Protein AF-A0A9D5VHU4-F1 (afdb_monomer_lite)

Sequence (98 aa):
MKDQKFLESWKKKRRMGFFKFCIKEGMYSWGLFSGITYYFFSSFFNGDTISLKDFVLAISIFLVIGGVLWGPLMWFYCQKHFTDLSGKDFRIDHLVKN

pLDDT: mean 82.17, std 15.36, range [41.94, 94.69]

Radius of gyration: 19.26 Å; chains: 1; bounding box: 52×18×54 Å

Foldseek 3Di:
DVVVVVLVVVVVLVVVPLQVQLQVVQQPVFLQVCLQVVLVVCCVVVVDDDDPVSSVVSSVVSSCCSNPPVSNVVNVVCCVPNVVVVCPVVPPDPPPDD

Secondary structure (DSSP, 8-state):
-HHHHHHHHHHHHHHT-HHHHIIIIIIIIIIHHHHHHHHHHHHHHH-----HHHHHHHHHHHHHHIIIIIHHHHHHHHHHHHHHTTT-STTSSSSS--

Structure (mmCIF, N/CA/C/O backbone):
data_AF-A0A9D5VHU4-F1
#
_entry.id   AF-A0A9D5VHU4-F1
#
loop_
_atom_site.group_PDB
_atom_site.id
_atom_site.type_symbol
_atom_site.label_atom_id
_atom_site.label_alt_id
_atom_site.label_comp_id
_atom_site.label_asym_id
_atom_site.label_entity_id
_atom_site.label_seq_id
_atom_site.pdbx_PDB_ins_code
_atom_site.Cartn_x
_atom_site.Cartn_y
_atom_site.Cartn_z
_atom_site.occupancy
_atom_site.B_iso_or_equiv
_atom_site.auth_seq_id
_atom_site.auth_comp_id
_atom_site.auth_asym_id
_atom_site.auth_atom_id
_atom_site.pdbx_PDB_model_num
ATOM 1 N N . MET A 1 1 ? 0.855 -11.874 23.135 1.00 58.56 1 MET A N 1
ATOM 2 C CA . MET A 1 1 ? 1.360 -10.480 22.991 1.00 58.56 1 MET A CA 1
ATOM 3 C C . MET A 1 1 ? 1.236 -9.934 21.560 1.00 58.56 1 MET A C 1
ATOM 5 O O . MET A 1 1 ? 0.832 -8.787 21.413 1.00 58.56 1 MET A O 1
ATOM 9 N N . LYS A 1 2 ? 1.554 -10.710 20.504 1.00 60.19 2 LYS A N 1
ATOM 10 C CA . LYS A 1 2 ? 1.414 -10.268 19.096 1.00 60.19 2 LYS A CA 1
ATOM 11 C C . LYS A 1 2 ? -0.045 -9.972 18.702 1.00 60.19 2 LYS A C 1
ATOM 13 O O . LYS A 1 2 ? -0.305 -8.948 18.075 1.00 60.19 2 LYS A O 1
ATOM 18 N N . ASP A 1 3 ? -0.985 -10.783 19.177 1.00 69.31 3 ASP A N 1
ATOM 19 C CA . ASP A 1 3 ? -2.406 -10.665 18.807 1.00 69.31 3 ASP A CA 1
ATOM 20 C C . ASP A 1 3 ? -3.084 -9.433 19.422 1.00 69.31 3 ASP A C 1
ATOM 22 O O . ASP A 1 3 ? -3.919 -8.798 18.785 1.00 69.31 3 ASP A O 1
ATOM 26 N N . GLN A 1 4 ? -2.661 -9.019 20.622 1.00 74.75 4 GLN A N 1
ATOM 27 C CA . GLN A 1 4 ? -3.157 -7.795 21.265 1.00 74.75 4 GLN A CA 1
ATOM 28 C C . GLN A 1 4 ? -2.753 -6.535 20.488 1.00 74.75 4 GLN A C 1
ATOM 30 O O . GLN A 1 4 ? -3.604 -5.690 20.213 1.00 74.75 4 GLN A O 1
ATOM 35 N N . LYS A 1 5 ? -1.486 -6.435 20.054 1.00 78.50 5 LYS A N 1
ATOM 36 C CA . LYS A 1 5 ? -1.021 -5.311 19.218 1.00 78.50 5 LYS A CA 1
ATOM 37 C C . LYS A 1 5 ? -1.770 -5.253 17.885 1.00 78.50 5 LYS A C 1
ATOM 39 O O . LYS A 1 5 ? -2.112 -4.171 17.406 1.00 78.50 5 LYS A O 1
ATOM 44 N N . PHE A 1 6 ? -2.047 -6.415 17.292 1.00 79.50 6 PHE A N 1
ATOM 45 C CA . PHE A 1 6 ? -2.822 -6.497 16.058 1.00 79.50 6 PHE A CA 1
ATOM 46 C C . PHE A 1 6 ? -4.277 -6.052 16.267 1.00 79.50 6 PHE A C 1
ATOM 48 O O . PHE A 1 6 ? -4.782 -5.240 15.494 1.00 79.50 6 PHE A O 1
ATOM 55 N N . LEU A 1 7 ? -4.928 -6.501 17.345 1.00 80.69 7 LEU A N 1
ATOM 56 C CA . LEU A 1 7 ? -6.290 -6.096 17.711 1.00 80.69 7 LEU A CA 1
ATOM 57 C C . LEU A 1 7 ? -6.412 -4.586 17.953 1.00 80.69 7 LEU A C 1
ATOM 59 O O . LEU A 1 7 ? -7.373 -3.965 17.498 1.00 80.69 7 LEU A O 1
ATOM 63 N N . GLU A 1 8 ? -5.449 -3.970 18.638 1.00 83.50 8 GLU A N 1
ATOM 64 C CA . GLU A 1 8 ? -5.426 -2.516 18.842 1.00 83.50 8 GLU A CA 1
ATOM 65 C C . GLU A 1 8 ? -5.255 -1.752 17.525 1.00 83.50 8 GLU A C 1
ATOM 67 O O . GLU A 1 8 ? -5.981 -0.786 17.261 1.00 83.50 8 GLU A O 1
ATOM 72 N N . SER A 1 9 ? -4.351 -2.227 16.664 1.00 84.31 9 SER A N 1
ATOM 73 C CA . SER A 1 9 ? -4.162 -1.688 15.315 1.00 84.31 9 SER A CA 1
ATOM 74 C C . SER A 1 9 ? -5.446 -1.802 14.491 1.00 84.31 9 SER A C 1
ATOM 76 O O . SER A 1 9 ? -5.904 -0.813 13.914 1.00 84.31 9 SER A O 1
ATOM 78 N N . TRP A 1 10 ? -6.105 -2.964 14.514 1.00 86.06 10 TRP A N 1
ATOM 79 C CA . TRP A 1 10 ? -7.382 -3.175 13.839 1.00 86.06 10 TRP A CA 1
ATOM 80 C C . TRP A 1 10 ? -8.483 -2.261 14.385 1.00 86.06 10 TRP A C 1
ATOM 82 O O . TRP A 1 10 ? -9.184 -1.626 13.602 1.00 86.06 10 TRP A O 1
ATOM 92 N N . LYS A 1 11 ? -8.600 -2.083 15.708 1.00 85.50 11 LYS A N 1
ATOM 93 C CA . LYS A 1 11 ? -9.557 -1.132 16.312 1.00 85.50 11 LYS A CA 1
ATOM 94 C C . LYS A 1 11 ? -9.321 0.306 15.847 1.00 85.50 11 LYS A C 1
ATOM 96 O O . LYS A 1 11 ? -10.283 1.057 15.666 1.00 85.50 11 LYS A O 1
ATOM 101 N N . LYS A 1 12 ? -8.063 0.715 15.656 1.00 87.75 12 LYS A N 1
ATOM 102 C CA . LYS A 1 12 ? -7.721 2.029 15.086 1.00 87.75 12 LYS A CA 1
ATOM 103 C C . LYS A 1 12 ? -8.114 2.104 13.609 1.00 87.75 12 LYS A C 1
ATOM 105 O O . LYS A 1 12 ? -8.722 3.089 13.199 1.00 87.75 12 LYS A O 1
ATOM 110 N N . LYS A 1 13 ? -7.827 1.055 12.831 1.00 86.94 13 LYS A N 1
ATOM 111 C CA . LYS A 1 13 ? -8.162 0.974 11.401 1.00 86.94 13 LYS A CA 1
ATOM 112 C C . LYS A 1 13 ? -9.668 0.952 11.146 1.00 86.94 13 LYS A C 1
ATOM 114 O O . LYS A 1 13 ? -10.149 1.718 10.316 1.00 86.94 13 LYS A O 1
ATOM 119 N N . ARG A 1 14 ? -10.427 0.191 11.934 1.00 86.38 14 ARG A N 1
ATOM 120 C CA . ARG A 1 14 ? -11.893 0.135 11.877 1.00 86.38 14 ARG A CA 1
ATOM 121 C C . ARG A 1 14 ? -12.534 1.502 12.122 1.00 86.38 14 ARG A C 1
ATOM 123 O O . ARG A 1 14 ? -13.473 1.862 11.420 1.00 86.38 14 ARG A O 1
ATOM 130 N N . ARG A 1 15 ? -11.996 2.298 13.056 1.00 88.06 15 ARG A N 1
ATOM 131 C CA . ARG A 1 15 ? -12.461 3.674 13.319 1.00 88.06 15 ARG A CA 1
ATOM 132 C C . ARG A 1 15 ? -12.279 4.627 12.134 1.00 88.06 15 ARG A C 1
ATOM 134 O O . ARG A 1 15 ? -12.982 5.627 12.064 1.00 88.06 15 ARG A O 1
ATOM 141 N N . MET A 1 16 ? -11.374 4.332 11.198 1.00 87.38 16 MET A N 1
ATOM 142 C CA . MET A 1 16 ? -11.224 5.132 9.976 1.00 87.38 16 MET A CA 1
ATOM 143 C C . MET A 1 16 ? -12.378 4.912 8.983 1.00 87.38 16 MET A C 1
ATOM 145 O O . MET A 1 16 ? -12.611 5.771 8.135 1.00 87.38 16 MET A O 1
ATOM 149 N N . GLY A 1 17 ? -13.109 3.799 9.105 1.00 88.38 17 GLY A N 1
ATOM 150 C CA . GLY A 1 17 ? -14.199 3.424 8.210 1.00 88.38 17 GLY A CA 1
ATOM 151 C C . GLY A 1 17 ? -13.735 2.690 6.949 1.00 88.38 17 GLY A C 1
ATOM 152 O O . GLY A 1 17 ? -12.569 2.751 6.553 1.00 88.38 17 GLY A O 1
ATOM 153 N N . PHE A 1 18 ? -14.687 2.004 6.314 1.00 88.88 18 PHE A N 1
ATOM 154 C CA . PHE A 1 18 ? -14.464 1.103 5.180 1.00 88.88 18 PHE A CA 1
ATOM 155 C C . PHE A 1 18 ? -13.727 1.765 4.008 1.00 88.88 18 PHE A C 1
ATOM 157 O O . PHE A 1 18 ? -12.672 1.295 3.591 1.00 88.88 18 PHE A O 1
ATOM 164 N N . PHE A 1 19 ? -14.235 2.897 3.512 1.00 90.38 19 PHE A N 1
ATOM 165 C CA . PHE A 1 19 ? -13.657 3.572 2.345 1.00 90.38 19 PHE A CA 1
ATOM 166 C C . PHE A 1 19 ? -12.213 4.025 2.584 1.00 90.38 19 PHE A C 1
ATOM 168 O O . PHE A 1 19 ? -11.335 3.776 1.760 1.00 90.38 19 PHE A O 1
ATOM 175 N N . LYS A 1 20 ? -11.932 4.640 3.742 1.00 90.69 20 LYS A N 1
ATOM 176 C CA . LYS A 1 20 ? -10.573 5.089 4.084 1.00 90.69 20 LYS A CA 1
ATOM 177 C C . LYS A 1 20 ? -9.618 3.913 4.270 1.00 90.69 20 LYS A C 1
ATOM 179 O O . LYS A 1 20 ? -8.445 4.042 3.929 1.00 90.69 20 LYS A O 1
ATOM 184 N N . PHE A 1 21 ? -10.104 2.784 4.787 1.00 92.38 21 PHE A N 1
ATOM 185 C CA . PHE A 1 21 ? -9.321 1.556 4.872 1.00 92.38 21 PHE A CA 1
ATOM 186 C C . PHE A 1 21 ? -8.970 1.022 3.482 1.00 92.38 21 PHE A C 1
ATOM 188 O O . PHE A 1 21 ? -7.795 0.796 3.208 1.00 92.38 21 PHE A O 1
ATOM 195 N N . CYS A 1 22 ? -9.952 0.891 2.586 1.00 92.12 22 CYS A N 1
ATOM 196 C CA . CYS A 1 22 ? -9.719 0.388 1.231 1.00 92.12 22 CYS A CA 1
ATOM 197 C C . CYS A 1 22 ? -8.729 1.270 0.461 1.00 92.12 22 CYS A C 1
ATOM 199 O O . CYS A 1 22 ? -7.845 0.756 -0.213 1.00 92.12 22 CYS A O 1
ATOM 201 N N . ILE A 1 23 ? -8.805 2.590 0.637 1.00 91.12 23 ILE A N 1
ATOM 202 C CA . ILE A 1 23 ? -7.856 3.540 0.047 1.00 91.12 23 ILE A CA 1
ATOM 203 C C . ILE A 1 23 ? -6.451 3.380 0.654 1.00 91.12 23 ILE A C 1
ATOM 205 O O . ILE A 1 23 ? -5.476 3.223 -0.074 1.00 91.12 23 ILE A O 1
ATOM 209 N N . LYS A 1 24 ? -6.304 3.412 1.984 1.00 90.38 24 LYS A N 1
ATOM 210 C CA . LYS A 1 24 ? -4.972 3.405 2.621 1.00 90.38 24 LYS A CA 1
ATOM 211 C C . LYS A 1 24 ? -4.280 2.047 2.576 1.00 90.38 24 LYS A C 1
ATOM 213 O O . LYS A 1 24 ? -3.097 1.965 2.258 1.00 90.38 24 LYS A O 1
ATOM 218 N N . GLU A 1 25 ? -5.000 0.997 2.936 1.00 89.75 25 GLU A N 1
ATOM 219 C CA . GLU A 1 25 ? -4.446 -0.345 3.132 1.00 89.75 25 GLU A CA 1
ATOM 220 C C . GLU A 1 25 ? -4.566 -1.175 1.850 1.00 89.75 25 GLU A C 1
ATOM 222 O O . GLU A 1 25 ? -3.649 -1.911 1.500 1.00 89.75 25 GLU A O 1
ATOM 227 N N . GLY A 1 26 ? -5.668 -1.013 1.114 1.00 88.69 26 GLY A N 1
ATOM 228 C CA . GLY A 1 26 ? -5.876 -1.678 -0.170 1.00 88.69 26 GLY A CA 1
ATOM 229 C C . GLY A 1 26 ? -5.089 -1.017 -1.297 1.00 88.69 26 GLY A C 1
ATOM 230 O O . GLY A 1 26 ? -4.136 -1.585 -1.820 1.00 88.69 26 GLY A O 1
ATOM 231 N N . MET A 1 27 ? -5.470 0.207 -1.657 1.00 90.00 27 MET A N 1
ATOM 232 C CA . MET A 1 27 ? -4.916 0.911 -2.812 1.00 90.00 27 MET A CA 1
ATOM 233 C C . MET A 1 27 ? -3.464 1.355 -2.574 1.00 90.00 27 MET A C 1
ATOM 235 O O . MET A 1 27 ? -2.581 0.944 -3.317 1.00 90.00 27 MET A O 1
ATOM 239 N N . TYR A 1 28 ? -3.175 2.140 -1.532 1.00 89.62 28 TYR A N 1
ATOM 240 C CA . TYR A 1 28 ? -1.827 2.700 -1.355 1.00 89.62 28 TYR A CA 1
ATOM 241 C C . TYR A 1 28 ? -0.802 1.737 -0.761 1.00 89.62 28 TYR A C 1
ATOM 243 O O . TYR A 1 28 ? 0.361 1.802 -1.137 1.00 89.62 28 TYR A O 1
ATOM 251 N N . SER A 1 29 ? -1.188 0.871 0.176 1.00 89.56 29 SER A N 1
ATOM 252 C CA . SER A 1 29 ? -0.216 -0.043 0.793 1.00 89.56 29 SER A CA 1
ATOM 253 C C . SER A 1 29 ? 0.021 -1.271 -0.077 1.00 89.56 29 SER A C 1
ATOM 255 O O . SER A 1 29 ? 1.169 -1.600 -0.352 1.00 89.56 29 SER A O 1
ATOM 257 N N . TRP A 1 30 ? -1.044 -1.938 -0.532 1.00 92.44 30 TRP A N 1
ATOM 258 C CA . TRP A 1 30 ? -0.911 -3.142 -1.351 1.00 92.44 30 TRP A CA 1
ATOM 259 C C . TRP A 1 30 ? -0.833 -2.824 -2.848 1.00 92.44 30 TRP A C 1
ATOM 261 O O . TRP A 1 30 ? 0.136 -3.200 -3.493 1.00 92.44 30 TRP A O 1
ATOM 271 N N . GLY A 1 31 ? -1.787 -2.067 -3.395 1.00 90.12 31 GLY A N 1
ATOM 272 C CA . GLY A 1 31 ? -1.852 -1.768 -4.830 1.00 90.12 31 GLY A CA 1
ATOM 273 C C . GLY A 1 31 ? -0.626 -1.025 -5.369 1.00 90.12 31 GLY A C 1
ATOM 274 O O . GLY A 1 31 ? -0.032 -1.452 -6.356 1.00 90.12 31 GLY A O 1
ATOM 275 N N . LEU A 1 32 ? -0.192 0.051 -4.706 1.00 93.12 32 LEU A N 1
ATOM 276 C CA . LEU A 1 32 ? 0.999 0.797 -5.132 1.00 93.12 32 LEU A CA 1
ATOM 277 C C . LEU A 1 32 ? 2.262 -0.070 -5.055 1.00 93.12 32 LEU A C 1
ATOM 279 O O . LEU A 1 32 ? 3.049 -0.098 -5.998 1.00 93.12 32 LEU A O 1
ATOM 283 N N . PHE A 1 33 ? 2.441 -0.786 -3.942 1.00 94.06 33 PHE A N 1
ATOM 284 C CA . PHE A 1 33 ? 3.603 -1.641 -3.733 1.00 94.06 33 PHE A CA 1
ATOM 285 C C . PHE A 1 33 ? 3.651 -2.770 -4.76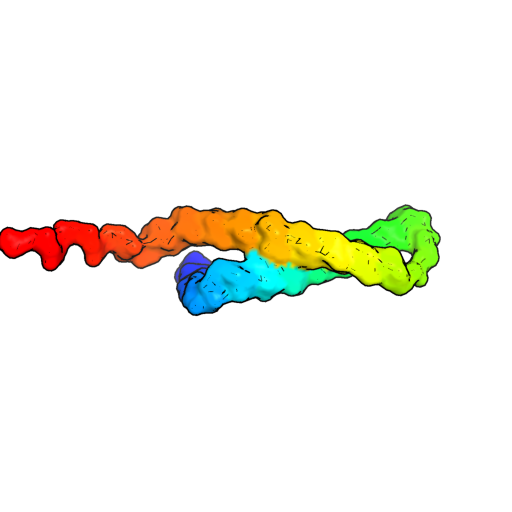6 1.00 94.06 33 PHE A C 1
ATOM 287 O O . PHE A 1 33 ? 4.658 -2.925 -5.450 1.00 94.06 33 PHE A O 1
ATOM 294 N N . SER A 1 34 ? 2.545 -3.494 -4.955 1.00 93.19 34 SER A N 1
ATOM 295 C CA . SER A 1 34 ? 2.436 -4.564 -5.948 1.00 93.19 34 SER A CA 1
ATOM 296 C C . SER A 1 34 ? 2.643 -4.064 -7.373 1.00 93.19 34 SER A C 1
ATOM 298 O O . SER A 1 34 ? 3.329 -4.737 -8.133 1.00 93.19 34 SER A O 1
ATOM 300 N N . GLY A 1 35 ? 2.122 -2.886 -7.731 1.00 92.62 35 GLY A N 1
ATOM 301 C CA . GLY A 1 35 ? 2.337 -2.295 -9.054 1.00 92.62 35 GLY A CA 1
ATOM 302 C C . GLY A 1 35 ? 3.804 -1.964 -9.323 1.00 92.62 35 GLY A C 1
ATOM 303 O O . GLY A 1 35 ? 4.326 -2.304 -10.384 1.00 92.62 35 GLY A O 1
ATOM 304 N N . ILE A 1 36 ? 4.491 -1.371 -8.339 1.00 94.38 36 ILE A N 1
ATOM 305 C CA . ILE A 1 36 ? 5.932 -1.096 -8.419 1.00 94.38 36 ILE A CA 1
ATOM 306 C C . ILE A 1 36 ? 6.709 -2.409 -8.545 1.00 94.38 36 ILE A C 1
ATOM 308 O O . ILE A 1 36 ? 7.507 -2.565 -9.467 1.00 94.38 36 ILE A O 1
ATOM 312 N N . THR A 1 37 ? 6.467 -3.369 -7.648 1.00 94.50 37 THR A N 1
ATOM 313 C CA . THR A 1 37 ? 7.175 -4.655 -7.654 1.00 94.50 37 THR A CA 1
ATOM 314 C C . THR A 1 37 ? 6.946 -5.415 -8.954 1.00 94.50 37 THR A C 1
ATOM 316 O O . THR A 1 37 ? 7.913 -5.888 -9.541 1.00 94.50 37 THR A O 1
ATOM 319 N N . TYR A 1 38 ? 5.701 -5.500 -9.427 1.00 93.88 38 TYR A N 1
ATOM 320 C CA . TYR A 1 38 ? 5.360 -6.170 -10.678 1.00 93.88 38 TYR A CA 1
ATOM 321 C C . TYR A 1 38 ? 6.114 -5.565 -11.858 1.00 93.88 38 TYR A C 1
ATOM 323 O O . TYR A 1 38 ? 6.716 -6.300 -12.633 1.00 93.88 38 TYR A O 1
ATOM 331 N N . TYR A 1 39 ? 6.120 -4.235 -11.969 1.00 93.75 39 TYR A N 1
ATOM 332 C CA . TYR A 1 39 ? 6.798 -3.558 -13.064 1.00 93.75 39 TYR A CA 1
ATOM 333 C C . TYR A 1 39 ? 8.305 -3.842 -13.062 1.00 93.75 39 TYR A C 1
ATOM 335 O O . TYR A 1 39 ? 8.842 -4.300 -14.066 1.00 93.75 39 TYR A O 1
ATOM 343 N N . PHE A 1 40 ? 8.980 -3.654 -11.922 1.00 92.75 40 PHE A N 1
ATOM 344 C CA . PHE A 1 40 ? 10.419 -3.921 -11.823 1.00 92.75 40 PHE A CA 1
ATOM 345 C C . PHE A 1 40 ? 10.759 -5.389 -12.070 1.00 92.75 40 PHE A C 1
ATOM 347 O O . PHE A 1 40 ? 11.750 -5.682 -12.733 1.00 92.75 40 PHE A O 1
ATOM 354 N N . PHE A 1 41 ? 9.933 -6.306 -11.567 1.00 93.62 41 PHE A N 1
ATOM 355 C CA . PHE A 1 41 ? 10.108 -7.732 -11.802 1.00 93.62 41 PHE A CA 1
ATOM 356 C C . PHE A 1 41 ? 9.950 -8.044 -13.295 1.00 93.62 41 PHE A C 1
ATOM 358 O O . PHE A 1 41 ? 10.848 -8.618 -13.897 1.00 93.62 41 PHE A O 1
ATOM 365 N N . SER A 1 42 ? 8.871 -7.583 -13.929 1.00 91.12 42 SER A N 1
ATOM 366 C CA . SER A 1 42 ? 8.629 -7.797 -15.358 1.00 91.12 42 SER A CA 1
ATOM 367 C C . SER A 1 42 ? 9.755 -7.233 -16.227 1.00 91.12 42 SER A C 1
ATOM 369 O O . SER A 1 42 ? 10.254 -7.941 -17.097 1.00 91.12 42 SER A O 1
ATOM 371 N N . SER A 1 43 ? 10.205 -6.000 -15.974 1.00 90.00 43 SER A N 1
ATOM 372 C CA . SER A 1 43 ? 11.322 -5.403 -16.719 1.00 90.00 43 SER A CA 1
ATOM 373 C C . SER A 1 43 ? 12.633 -6.165 -16.511 1.00 90.00 43 SER A C 1
ATOM 375 O O . SER A 1 43 ? 13.403 -6.322 -17.454 1.00 90.00 43 SER A O 1
ATOM 377 N N . PHE A 1 44 ? 12.884 -6.681 -15.303 1.00 91.06 44 PHE A N 1
ATOM 378 C CA . PHE A 1 44 ? 14.087 -7.461 -15.010 1.00 91.06 44 PHE A CA 1
ATOM 379 C C . PHE A 1 44 ? 14.120 -8.801 -15.759 1.00 91.06 44 PHE A C 1
ATOM 381 O O . PHE A 1 44 ? 15.171 -9.183 -16.265 1.00 91.06 44 PHE A O 1
ATOM 388 N N . PHE A 1 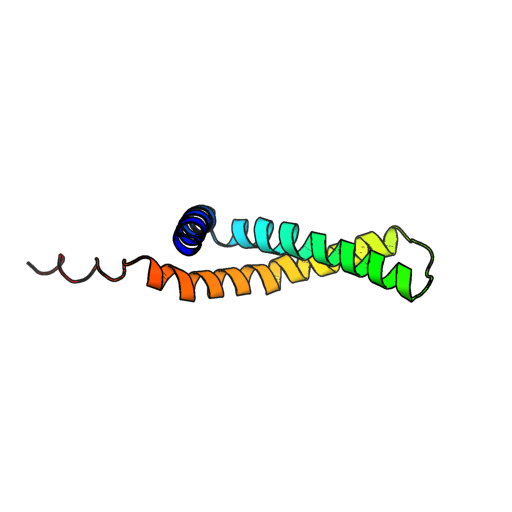45 ? 12.987 -9.505 -15.856 1.00 92.81 45 PHE A N 1
ATOM 389 C CA . PHE A 1 45 ? 12.929 -10.820 -16.510 1.00 92.81 45 PHE A CA 1
ATOM 390 C C . PHE A 1 45 ? 12.794 -10.754 -18.032 1.00 92.81 45 PHE A C 1
ATOM 392 O O . PHE A 1 45 ? 13.330 -11.622 -18.717 1.00 92.81 45 PHE A O 1
ATOM 399 N N . ASN A 1 46 ? 12.111 -9.742 -18.564 1.00 89.19 46 ASN A N 1
ATOM 400 C CA . ASN A 1 46 ? 11.882 -9.628 -20.006 1.00 89.19 46 ASN A CA 1
ATOM 401 C C . ASN A 1 46 ? 12.992 -8.853 -20.730 1.00 89.19 46 ASN A C 1
ATOM 403 O O . ASN A 1 46 ? 13.063 -8.898 -21.954 1.00 89.19 46 ASN A O 1
ATOM 407 N N . GLY A 1 47 ? 13.856 -8.140 -19.996 1.00 81.81 47 GLY A N 1
ATOM 408 C CA . GLY A 1 47 ? 14.882 -7.279 -20.592 1.00 81.81 47 GLY A CA 1
ATOM 409 C C . GLY A 1 47 ? 14.310 -6.051 -21.310 1.00 81.81 47 GLY A C 1
ATOM 410 O O . GLY A 1 47 ? 15.019 -5.418 -22.091 1.00 81.81 47 GLY A O 1
ATOM 411 N N . ASP A 1 48 ? 13.042 -5.718 -21.055 1.00 80.12 48 ASP A N 1
ATOM 412 C CA . ASP A 1 48 ? 12.363 -4.573 -21.653 1.00 80.12 48 ASP A CA 1
ATOM 413 C C . ASP A 1 48 ? 12.978 -3.255 -21.168 1.00 80.12 48 ASP A C 1
ATOM 415 O O . ASP A 1 48 ? 13.339 -3.086 -19.997 1.00 80.12 48 ASP A O 1
ATOM 419 N N . THR A 1 49 ? 13.050 -2.272 -22.062 1.00 83.75 49 THR A N 1
ATOM 420 C CA . THR A 1 49 ? 13.429 -0.907 -21.701 1.00 83.75 49 THR A CA 1
ATOM 421 C C . THR A 1 49 ? 12.405 -0.310 -20.741 1.00 83.75 49 THR A C 1
ATOM 423 O O . THR A 1 49 ? 11.198 -0.363 -20.971 1.00 83.75 49 THR A O 1
ATOM 426 N N . ILE A 1 50 ? 12.894 0.319 -19.668 1.00 85.56 50 ILE A N 1
ATOM 427 C CA . ILE A 1 50 ? 12.040 0.984 -18.680 1.00 85.56 50 ILE A CA 1
ATOM 428 C C . ILE A 1 50 ? 11.274 2.126 -19.368 1.00 85.56 50 ILE A C 1
ATOM 430 O O . ILE A 1 50 ? 11.853 3.139 -19.759 1.00 85.56 50 ILE A O 1
ATOM 434 N N . SER A 1 51 ? 9.958 1.969 -19.474 1.00 91.00 51 SER A N 1
ATOM 435 C CA . SER A 1 51 ? 9.016 2.920 -20.053 1.00 91.00 51 SER A CA 1
ATOM 436 C C . SER A 1 51 ? 8.137 3.528 -18.962 1.00 91.00 51 SER A C 1
ATOM 438 O O . SER A 1 51 ? 7.409 2.840 -18.245 1.00 91.00 51 SER A O 1
ATOM 440 N N . LEU A 1 52 ? 8.160 4.861 -18.854 1.00 91.06 52 LEU A N 1
ATOM 441 C CA . LEU A 1 52 ? 7.337 5.582 -17.879 1.00 91.06 52 LEU A CA 1
ATOM 442 C C . LEU A 1 52 ? 5.835 5.330 -18.095 1.00 91.06 52 LEU A C 1
ATOM 444 O O . LEU A 1 52 ? 5.075 5.294 -17.129 1.00 91.06 52 LEU A O 1
ATOM 448 N N . LYS A 1 53 ? 5.404 5.140 -19.350 1.00 93.25 53 LYS A N 1
ATOM 449 C CA . LYS A 1 53 ? 3.998 4.859 -19.674 1.00 93.25 53 LYS A CA 1
ATOM 450 C C . LYS A 1 53 ? 3.557 3.521 -19.086 1.00 93.25 53 LYS A C 1
ATOM 452 O O . LYS A 1 53 ? 2.511 3.460 -18.444 1.00 93.25 53 LYS A O 1
ATOM 457 N N . ASP A 1 54 ? 4.381 2.491 -19.243 1.00 90.88 54 ASP A N 1
ATOM 458 C CA . ASP A 1 54 ? 4.073 1.141 -18.767 1.00 90.88 54 ASP A CA 1
ATOM 459 C C . ASP A 1 54 ? 4.158 1.053 -17.240 1.00 90.88 54 ASP A C 1
ATOM 461 O O . ASP A 1 54 ? 3.338 0.386 -16.610 1.00 90.88 54 ASP A O 1
ATOM 465 N N . PHE A 1 55 ? 5.063 1.820 -16.624 1.00 92.56 55 PHE A N 1
ATOM 466 C CA . PHE A 1 55 ? 5.124 1.976 -15.170 1.00 92.56 55 PHE A CA 1
ATOM 467 C C . PHE A 1 55 ? 3.842 2.592 -14.594 1.00 92.56 55 PHE A C 1
ATOM 469 O O . PHE A 1 55 ? 3.247 2.049 -13.660 1.00 92.56 55 PHE A O 1
ATOM 476 N N . VAL A 1 56 ? 3.386 3.713 -15.165 1.00 94.25 56 VAL A N 1
ATOM 477 C CA . VAL A 1 56 ? 2.152 4.383 -14.724 1.00 94.25 56 VAL A CA 1
ATOM 478 C C . VAL A 1 56 ? 0.936 3.488 -14.960 1.00 94.25 56 VAL A C 1
ATOM 480 O O . VAL A 1 56 ? 0.050 3.433 -14.104 1.00 94.25 56 VAL A O 1
ATOM 483 N N . LEU A 1 57 ? 0.900 2.756 -16.076 1.00 93.88 57 LEU A N 1
ATOM 484 C CA . LEU A 1 57 ? -0.170 1.809 -16.380 1.00 93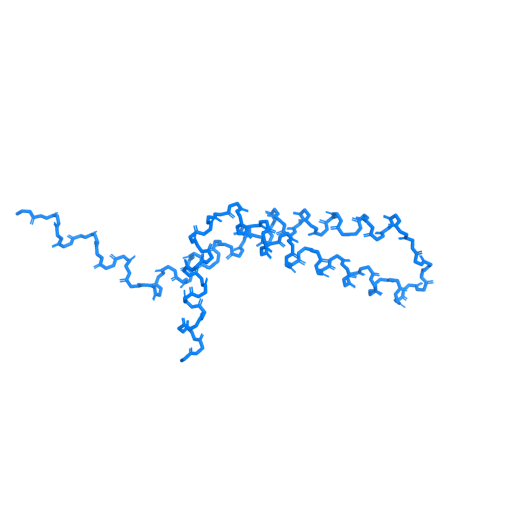.88 57 LEU A CA 1
ATOM 485 C C . LEU A 1 57 ? -0.210 0.659 -15.365 1.00 93.88 57 LEU A C 1
ATOM 487 O O . LEU A 1 57 ? -1.270 0.392 -14.798 1.00 93.88 57 LEU A O 1
ATOM 491 N N . ALA A 1 58 ? 0.935 0.031 -15.083 1.00 93.31 58 ALA A N 1
ATOM 492 C CA . ALA A 1 58 ? 1.042 -1.046 -14.102 1.00 93.31 58 ALA A CA 1
ATOM 493 C C . ALA A 1 58 ? 0.560 -0.583 -12.722 1.00 93.31 58 ALA A C 1
ATOM 495 O O . ALA A 1 58 ? -0.325 -1.202 -12.131 1.00 93.31 58 ALA A O 1
ATOM 496 N N . ILE A 1 59 ? 1.060 0.555 -12.234 1.00 94.31 59 ILE A N 1
ATOM 497 C CA . ILE A 1 59 ? 0.610 1.117 -10.956 1.00 94.31 59 ILE A CA 1
ATOM 498 C C . ILE A 1 59 ? -0.892 1.392 -10.980 1.00 94.31 59 ILE A C 1
ATOM 500 O O . ILE A 1 59 ? -1.586 0.997 -10.050 1.00 94.31 59 ILE A O 1
ATOM 504 N N . SER A 1 60 ? -1.419 2.018 -12.032 1.00 93.81 60 SER A N 1
ATOM 505 C CA . SER A 1 60 ? -2.847 2.358 -12.112 1.00 93.81 60 SER A CA 1
ATOM 506 C C . SER A 1 60 ? -3.736 1.116 -12.026 1.00 93.81 60 SER A C 1
ATOM 508 O O . SER A 1 60 ? -4.712 1.110 -11.274 1.00 93.81 60 SER A O 1
ATOM 510 N N . ILE A 1 61 ? -3.367 0.039 -12.725 1.00 94.69 61 ILE A N 1
ATOM 511 C CA . ILE A 1 61 ? -4.083 -1.242 -12.678 1.00 94.69 61 ILE A CA 1
ATOM 512 C C . ILE A 1 61 ? -4.056 -1.817 -11.257 1.00 94.69 61 ILE A C 1
ATOM 514 O O . ILE A 1 61 ? -5.106 -2.131 -10.692 1.00 94.69 61 ILE A O 1
ATOM 518 N N . PHE A 1 62 ? -2.875 -1.910 -10.643 1.00 93.38 62 PHE A N 1
ATOM 519 C CA . PHE A 1 62 ? -2.745 -2.488 -9.305 1.00 93.38 62 PHE A CA 1
ATOM 520 C C . PHE A 1 62 ? -3.351 -1.609 -8.202 1.00 93.38 62 PHE A C 1
ATOM 522 O O . PHE A 1 62 ? -3.854 -2.150 -7.219 1.00 93.38 62 PHE A O 1
ATOM 529 N N . LEU A 1 63 ? -3.394 -0.282 -8.360 1.00 92.44 63 LEU A N 1
ATOM 530 C CA . LEU A 1 63 ? -4.116 0.621 -7.457 1.00 92.44 63 LEU A CA 1
ATOM 531 C C . LEU A 1 63 ? -5.621 0.334 -7.478 1.00 92.44 63 LEU A C 1
ATOM 533 O O . LEU A 1 63 ? -6.233 0.222 -6.414 1.00 92.44 63 LEU A O 1
ATOM 537 N N . VAL A 1 64 ? -6.212 0.166 -8.666 1.00 92.81 64 VAL A N 1
ATOM 538 C CA . VAL A 1 64 ? -7.640 -0.162 -8.807 1.00 92.81 64 VAL A CA 1
ATOM 539 C C . VAL A 1 64 ? -7.932 -1.543 -8.225 1.00 92.81 64 VAL A C 1
ATOM 541 O O . VAL A 1 64 ? -8.840 -1.680 -7.407 1.00 92.81 64 VAL A O 1
ATOM 544 N N . ILE A 1 65 ? -7.128 -2.554 -8.564 1.00 92.25 65 ILE A N 1
ATOM 545 C CA . ILE A 1 65 ? -7.267 -3.914 -8.014 1.00 92.25 65 ILE A CA 1
ATOM 546 C C . ILE A 1 65 ? -7.114 -3.893 -6.485 1.00 92.25 65 ILE A C 1
ATOM 548 O O . ILE A 1 65 ? -7.932 -4.464 -5.762 1.00 92.25 65 ILE A O 1
ATOM 552 N N . GLY A 1 66 ? -6.104 -3.190 -5.973 1.00 88.62 66 GLY A N 1
ATOM 553 C CA . GLY A 1 66 ? -5.850 -3.064 -4.542 1.00 88.62 66 GLY A CA 1
ATOM 554 C C . GLY A 1 66 ? -6.983 -2.354 -3.801 1.00 88.62 66 GLY A C 1
ATOM 555 O O . GLY A 1 66 ? -7.385 -2.778 -2.718 1.00 88.62 66 GLY A O 1
ATOM 556 N N . GLY A 1 67 ? -7.541 -1.295 -4.384 1.00 87.00 67 GLY A N 1
ATOM 557 C CA . GLY A 1 67 ? -8.631 -0.530 -3.785 1.00 87.00 67 GLY A CA 1
ATOM 558 C C . GLY A 1 67 ? -9.989 -1.228 -3.845 1.00 87.00 67 GLY A C 1
ATOM 559 O O . GLY A 1 67 ? -10.738 -1.161 -2.873 1.00 87.00 67 GLY A O 1
ATOM 560 N N . VAL A 1 68 ? -10.307 -1.891 -4.961 1.00 91.69 68 VAL A N 1
ATOM 561 C CA . VAL A 1 68 ? -11.646 -2.443 -5.239 1.00 91.69 68 VAL A CA 1
ATOM 562 C C . VAL A 1 68 ? -11.769 -3.912 -4.843 1.00 91.69 68 VAL A C 1
ATOM 564 O O . VAL A 1 68 ? -12.829 -4.323 -4.383 1.00 91.69 68 VAL A O 1
ATOM 567 N N . LEU A 1 69 ? -10.708 -4.709 -4.988 1.00 92.44 69 LEU A N 1
ATOM 568 C CA . LEU A 1 69 ? -10.741 -6.135 -4.650 1.00 92.44 69 LEU A CA 1
ATOM 569 C C . LEU A 1 69 ? -10.081 -6.391 -3.296 1.00 92.44 69 LEU A C 1
ATOM 571 O O . LEU A 1 69 ? -10.722 -6.906 -2.380 1.00 92.44 69 LEU A O 1
ATOM 575 N N . TRP A 1 70 ? -8.817 -5.991 -3.139 1.00 90.19 70 TRP A N 1
ATOM 576 C CA . TRP A 1 70 ? -8.038 -6.344 -1.948 1.00 90.19 70 TRP A CA 1
ATOM 577 C C . TRP A 1 70 ? -8.518 -5.631 -0.680 1.00 90.19 70 TRP A C 1
ATOM 579 O O . TRP A 1 70 ? -8.704 -6.267 0.357 1.00 90.19 70 TRP A O 1
ATOM 589 N N . GLY A 1 71 ? -8.762 -4.321 -0.758 1.00 91.19 71 GLY A N 1
ATOM 590 C CA . GLY A 1 71 ? -9.241 -3.510 0.362 1.00 91.19 71 GLY A CA 1
ATOM 591 C C . GL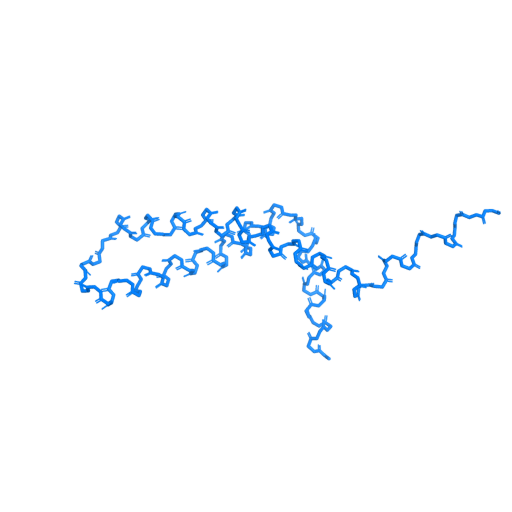Y A 1 71 ? -10.526 -4.063 0.991 1.00 91.19 71 GLY A C 1
ATOM 592 O O . GLY A 1 71 ? -10.525 -4.344 2.194 1.00 91.19 71 GLY A O 1
ATOM 593 N N . PRO A 1 72 ? -11.599 -4.279 0.207 1.00 93.38 72 PRO A N 1
ATOM 594 C CA . PRO A 1 72 ? -12.837 -4.853 0.716 1.00 93.38 72 PRO A CA 1
ATOM 595 C C . PRO A 1 72 ? -12.654 -6.269 1.247 1.00 93.38 72 PRO A C 1
ATOM 597 O O . PRO A 1 72 ? -13.103 -6.555 2.356 1.00 93.38 72 PRO A O 1
ATOM 600 N N . LEU A 1 73 ? -11.944 -7.135 0.514 1.00 92.81 73 LEU A N 1
ATOM 601 C CA . LEU A 1 73 ? -11.673 -8.507 0.948 1.00 92.81 73 LEU A CA 1
ATOM 602 C C . LEU A 1 73 ? -11.007 -8.528 2.329 1.00 92.81 73 LEU A C 1
ATOM 604 O O . LEU A 1 73 ? -11.478 -9.216 3.236 1.00 92.81 73 LEU A O 1
ATOM 608 N N . MET A 1 74 ? -9.954 -7.727 2.514 1.00 89.81 74 MET A N 1
ATOM 609 C CA . MET A 1 74 ? -9.249 -7.651 3.789 1.00 89.81 74 MET A CA 1
ATOM 610 C C . MET A 1 74 ? -10.078 -7.011 4.891 1.00 89.81 74 MET A C 1
ATOM 612 O O . MET A 1 74 ? -9.995 -7.442 6.042 1.00 89.81 74 MET A O 1
ATOM 616 N N . TRP A 1 75 ? -10.900 -6.018 4.559 1.00 90.81 75 TRP A N 1
ATOM 617 C CA . TRP A 1 75 ? -11.825 -5.439 5.521 1.00 90.81 75 TRP A CA 1
ATOM 618 C C . TRP A 1 75 ? -12.806 -6.488 6.045 1.00 90.81 75 TRP A C 1
ATOM 620 O O . TRP A 1 75 ? -12.935 -6.639 7.259 1.00 90.81 75 TRP A O 1
ATOM 630 N N . PHE A 1 76 ? -13.456 -7.245 5.157 1.00 89.31 76 PHE A N 1
ATOM 631 C CA . PHE A 1 76 ? 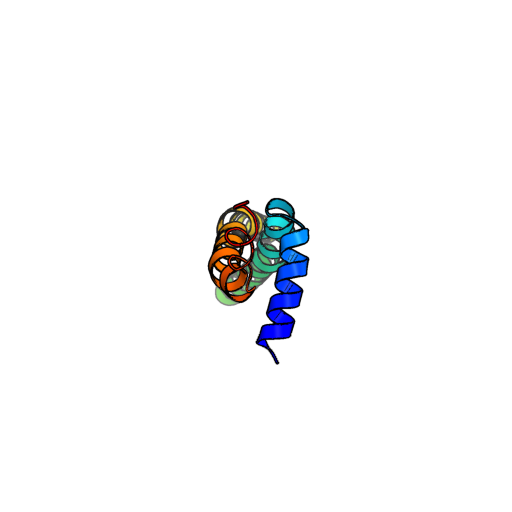-14.418 -8.277 5.550 1.00 89.31 76 PHE A CA 1
ATOM 632 C C . PHE A 1 76 ? -13.752 -9.438 6.283 1.00 89.31 76 PHE A C 1
ATOM 634 O O . PHE A 1 76 ? -14.280 -9.898 7.296 1.00 89.31 76 PHE A O 1
ATOM 641 N N . TYR A 1 77 ? -12.572 -9.870 5.834 1.00 88.81 77 TYR A N 1
ATOM 642 C CA . TYR A 1 77 ? -11.778 -10.877 6.535 1.00 88.81 77 TYR A CA 1
ATOM 643 C C . TYR A 1 77 ? -11.460 -10.431 7.968 1.00 88.81 77 TYR A C 1
ATOM 645 O O . TYR A 1 77 ? -11.758 -11.147 8.928 1.00 88.81 77 TYR A O 1
ATOM 653 N N . CYS A 1 78 ? -10.940 -9.210 8.129 1.00 86.12 78 CYS A N 1
ATOM 654 C CA . CYS A 1 78 ? -10.603 -8.669 9.439 1.00 86.12 78 CYS A CA 1
ATOM 655 C C . CYS A 1 78 ? -11.847 -8.420 10.304 1.00 86.12 78 CYS A C 1
ATOM 657 O O . CYS A 1 78 ? -11.824 -8.636 11.516 1.00 86.12 78 CYS A O 1
ATOM 659 N N . GLN A 1 79 ? -12.956 -7.996 9.701 1.00 85.62 79 GLN A N 1
ATOM 660 C CA . GLN A 1 79 ? -14.214 -7.816 10.409 1.00 85.62 79 GLN A CA 1
ATOM 661 C C . GLN A 1 79 ? -14.737 -9.157 10.931 1.00 85.62 79 GLN A C 1
ATOM 663 O O . GLN A 1 79 ? -15.104 -9.221 12.100 1.00 85.62 79 GLN A O 1
ATOM 668 N N . LYS A 1 80 ? -14.695 -10.222 10.123 1.00 82.19 80 LYS A N 1
ATOM 669 C CA . LYS A 1 80 ? -15.140 -11.565 10.516 1.00 82.19 80 LYS A CA 1
ATOM 670 C C . LYS A 1 80 ? -14.254 -12.179 11.602 1.00 82.19 80 LYS A C 1
ATOM 672 O O . LYS A 1 80 ? -14.780 -12.701 12.571 1.00 82.19 80 LYS A O 1
ATOM 677 N N . HIS A 1 81 ? -12.930 -12.096 11.468 1.00 76.88 81 HIS A N 1
ATOM 678 C CA . HIS A 1 81 ? -12.010 -12.747 12.411 1.00 76.88 81 HIS A CA 1
ATOM 679 C C . HIS A 1 81 ? -11.781 -11.954 13.705 1.00 76.88 81 HIS A C 1
ATOM 681 O O . HIS A 1 81 ? -11.652 -12.546 14.771 1.00 76.88 81 HIS A O 1
ATOM 687 N N . PHE A 1 82 ? -11.725 -10.619 13.649 1.00 75.81 82 PHE A N 1
ATOM 688 C CA . PHE A 1 82 ? -11.294 -9.811 14.801 1.00 75.81 82 PHE A CA 1
ATOM 689 C C . PHE A 1 82 ? -12.424 -9.055 15.502 1.00 75.81 82 PHE A C 1
ATOM 691 O O . PHE A 1 82 ? -12.203 -8.515 16.587 1.00 75.81 82 PHE A O 1
ATOM 698 N N . THR A 1 83 ? -13.626 -8.989 14.920 1.00 65.94 83 THR A N 1
ATOM 699 C CA . THR A 1 83 ? -14.802 -8.512 15.674 1.00 65.94 83 THR A CA 1
ATOM 700 C C . THR A 1 83 ? -15.237 -9.559 16.695 1.00 65.94 83 THR A C 1
ATOM 702 O O . THR A 1 83 ? -15.560 -9.191 17.819 1.00 65.94 83 THR A O 1
ATOM 705 N N . ASP A 1 84 ? -15.124 -10.839 16.346 1.00 55.28 84 ASP A N 1
ATOM 706 C CA . ASP A 1 84 ? -15.427 -11.967 17.229 1.00 55.28 84 ASP A CA 1
ATOM 707 C C . ASP A 1 84 ? -14.455 -12.024 18.431 1.00 55.28 84 ASP A C 1
ATOM 709 O O . ASP A 1 84 ? -14.850 -12.012 19.596 1.00 55.28 84 ASP A O 1
ATOM 713 N N . LEU A 1 85 ? -13.152 -11.857 18.167 1.00 54.31 85 LEU A N 1
ATOM 714 C CA . LEU A 1 85 ? -12.099 -11.761 19.195 1.00 54.31 85 LEU A CA 1
ATOM 715 C C . LEU A 1 85 ? -12.185 -10.505 20.091 1.00 54.31 85 LEU A C 1
ATOM 717 O O . LEU A 1 85 ? -11.447 -10.383 21.069 1.00 54.31 85 LEU A O 1
ATOM 721 N N . SER A 1 86 ? -13.050 -9.539 19.764 1.00 54.16 86 SER A N 1
ATOM 722 C CA . SER A 1 86 ? -13.210 -8.292 20.522 1.00 54.16 86 SER A CA 1
ATOM 723 C C . SER A 1 86 ? -14.163 -8.419 21.723 1.00 54.16 86 SER A C 1
ATOM 725 O O . SER A 1 86 ? -14.327 -7.426 22.442 1.00 54.16 86 SER A O 1
ATOM 727 N N . GLY A 1 87 ? -14.793 -9.577 21.958 1.00 54.38 87 GLY A N 1
ATOM 728 C CA . GLY A 1 87 ? -15.573 -9.832 23.179 1.00 54.38 87 GLY A CA 1
ATOM 729 C C . GLY A 1 87 ? -16.753 -8.873 23.406 1.00 54.38 87 GLY A C 1
ATOM 730 O O . GLY A 1 87 ? -17.060 -8.530 24.547 1.00 54.38 87 GLY A O 1
ATOM 731 N N . LYS A 1 88 ? -17.387 -8.398 22.327 1.00 49.09 88 LYS A N 1
ATOM 732 C CA . LYS A 1 88 ? -18.661 -7.651 22.317 1.00 49.09 88 LYS A CA 1
ATOM 733 C C . LYS A 1 88 ? -19.370 -7.953 20.986 1.00 49.09 88 LYS A C 1
ATOM 735 O O . LYS A 1 88 ? -19.232 -7.170 20.055 1.00 49.09 88 LYS A O 1
ATOM 740 N N . ASP A 1 89 ? -19.898 -9.163 20.814 1.00 48.16 89 ASP A N 1
ATOM 741 C CA . ASP A 1 89 ? -21.338 -9.426 21.018 1.00 48.16 89 ASP A CA 1
ATOM 742 C C . ASP A 1 89 ? -21.797 -9.802 22.439 1.00 48.16 89 ASP A C 1
ATOM 744 O O . ASP A 1 89 ? -22.986 -9.901 22.699 1.00 48.16 89 ASP A O 1
ATOM 748 N N . PHE A 1 90 ? -20.909 -9.881 23.430 1.00 46.75 90 PHE A N 1
ATOM 749 C CA . PHE A 1 90 ? -21.293 -10.184 24.823 1.00 46.75 90 PHE A CA 1
ATOM 750 C C . PHE A 1 90 ? -22.024 -9.045 25.588 1.00 46.75 90 PHE A C 1
ATOM 752 O O . PHE A 1 90 ? -22.077 -9.056 26.816 1.00 46.75 90 PHE A O 1
ATOM 759 N N . ARG A 1 91 ? -22.516 -7.984 24.926 1.00 45.34 91 ARG A N 1
ATOM 760 C CA . ARG A 1 91 ? -23.078 -6.797 25.620 1.00 45.34 91 ARG A CA 1
ATOM 761 C C . ARG A 1 91 ? -24.294 -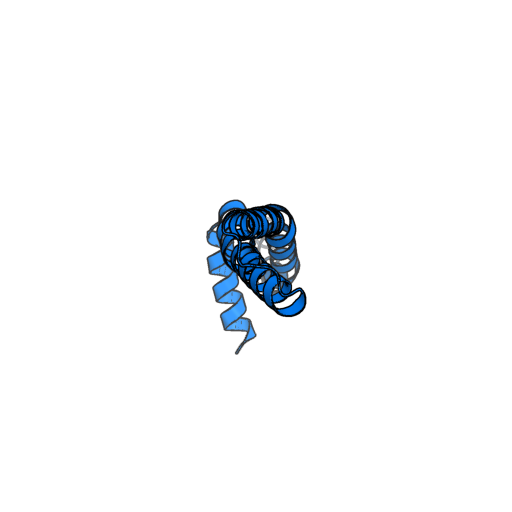6.131 24.972 1.00 45.34 91 ARG A C 1
ATOM 763 O O . ARG A 1 91 ? -24.511 -4.951 25.227 1.00 45.34 91 ARG A O 1
ATOM 770 N N . ILE A 1 92 ? -25.118 -6.843 24.212 1.00 48.81 92 ILE A N 1
ATOM 771 C CA . ILE A 1 92 ? -26.482 -6.369 23.928 1.00 48.81 92 ILE A CA 1
ATOM 772 C C . ILE A 1 92 ? -27.412 -7.579 23.958 1.00 48.81 92 ILE A C 1
ATOM 774 O O . ILE A 1 92 ? -27.744 -8.075 22.906 1.00 48.81 92 ILE A O 1
ATOM 778 N N . ASP A 1 93 ? -27.751 -8.086 25.148 1.00 50.59 93 ASP A N 1
ATOM 779 C CA . ASP A 1 93 ? -28.908 -8.990 25.350 1.00 50.59 93 ASP A CA 1
ATOM 780 C C . ASP A 1 93 ? -29.287 -9.156 26.837 1.00 50.59 93 ASP A C 1
ATOM 782 O O . ASP A 1 93 ? -30.408 -9.539 27.154 1.00 50.59 93 ASP A O 1
ATOM 786 N N . HIS A 1 94 ? -28.401 -8.817 27.784 1.00 52.34 94 HIS A N 1
ATOM 787 C CA . HIS A 1 94 ? -28.667 -9.020 29.224 1.00 52.34 94 HIS A CA 1
ATOM 788 C C . HIS A 1 94 ? -29.014 -7.738 30.002 1.00 52.34 94 HIS A C 1
ATOM 790 O O . HIS A 1 94 ? -29.178 -7.790 31.214 1.00 52.34 94 HIS A O 1
ATOM 796 N N . LEU A 1 95 ? -29.095 -6.580 29.334 1.00 50.34 95 LEU A N 1
ATOM 797 C CA . LEU A 1 95 ? -29.427 -5.288 29.966 1.00 50.34 95 LEU A CA 1
ATOM 798 C C . LEU A 1 95 ? -30.644 -4.591 29.340 1.00 50.34 95 LEU A C 1
ATOM 800 O O . LEU A 1 95 ? -30.920 -3.438 29.652 1.00 50.34 95 LEU A O 1
ATOM 804 N N . VAL A 1 96 ? -31.391 -5.288 28.480 1.00 53.56 96 VAL A N 1
ATOM 805 C CA . VAL A 1 96 ? -32.696 -4.831 27.983 1.00 53.56 96 VAL A CA 1
ATOM 806 C C . VAL A 1 96 ? -33.706 -5.952 28.183 1.00 53.56 96 VAL A C 1
ATOM 808 O O . VAL A 1 96 ? -34.165 -6.572 27.233 1.00 53.56 96 VAL A O 1
ATOM 811 N N . LYS A 1 97 ? -34.007 -6.248 29.444 1.00 42.31 97 LYS A N 1
ATOM 812 C CA . LYS A 1 97 ? -35.273 -6.843 29.879 1.00 42.31 97 LYS A CA 1
ATOM 813 C C . LYS A 1 97 ? -35.470 -6.406 31.328 1.00 42.31 97 LYS A C 1
ATOM 815 O O . LYS A 1 97 ? -34.742 -6.854 32.210 1.00 42.31 97 LYS A O 1
ATOM 820 N N . ASN A 1 98 ? -36.355 -5.417 31.470 1.00 41.94 98 ASN A N 1
ATOM 821 C CA . ASN A 1 98 ? -36.994 -5.023 32.724 1.00 41.94 98 ASN A CA 1
ATOM 822 C C . ASN A 1 98 ? -37.584 -6.239 33.436 1.00 41.94 98 ASN A C 1
ATOM 824 O O . ASN A 1 98 ? -38.080 -7.136 32.713 1.00 41.94 98 ASN A O 1
#